Protein AF-A0A0A9WGP8-F1 (afdb_monomer)

pLDDT: mean 80.0, std 12.07, range [42.88, 90.81]

Organism: Lygus hesperus (NCBI:txid30085)

Nearest PDB structures (foldseek):
  7zhs-assembly1_H  TM=6.410E-01  e=1.518E-12  Saccharomyces cerevisiae S288C
  7zhs-assembly1_A  TM=6.418E-01  e=1.931E-12  Saccharomyces cerevisiae S288C
  1nlt-assembly1_A  TM=6.746E-01  e=3.976E-08  Saccharomyces cerevisiae
  6jzb-assembly1_A  TM=6.982E-01  e=4.160E-07  Streptococcus pneumoniae
  5j98-assembly1_C  TM=1.395E-01  e=8.693E+00  Slow bee paralysis virus

Foldseek 3Di:
DDDDDDDDDDPPPVPPPPFDDDDDDDDDDPVCQQVWDKDKDKDKAKDFDPQCRLQQWGPPWDWDFDPQCRLQQWDWDWDDPDVVDIDTDIGGDPQPRSRRTHTDQVGGDPQCSSVRIHIDIDIDIDIRDHPDDPPDDDDDPPPHD

Radius of gyration: 25.91 Å; Cα contacts (8 Å, |Δi|>4): 205; chains: 1; bounding box: 74×46×52 Å

InterPro domains:
  IPR001305 Heat shock protein DnaJ, cysteine-rich domain [PF00684] (49-115)
  IPR001305 Heat shock protein DnaJ, cysteine-rich domain [PS51188] (36-121)
  IPR001305 Heat shock protein DnaJ, cysteine-rich domain [cd10719] (49-115)
  IPR002939 Chaperone DnaJ, C-terminal [PF01556] (23-145)
  IPR008971 HSP40/DnaJ peptide-binding [SSF49493] (21-145)
  IPR036410 Heat shock protein DnaJ, cysteine-rich domain superfamily [SSF57938] (36-120)
  IPR044713 DnaJ homolog subfamily A member 1/2-like [PTHR43888] (1-145)

Structure (mmCIF, N/CA/C/O backbone):
data_AF-A0A0A9WGP8-F1
#
_entry.id   AF-A0A0A9WGP8-F1
#
loop_
_atom_site.group_PDB
_atom_site.id
_atom_site.type_symbol
_atom_site.label_atom_id
_atom_site.label_alt_id
_atom_site.label_comp_id
_atom_site.label_asym_id
_atom_site.label_entity_id
_atom_site.label_seq_id
_atom_site.pdbx_PDB_ins_code
_atom_site.Cartn_x
_atom_site.Cartn_y
_atom_site.Cartn_z
_atom_site.occupancy
_atom_site.B_iso_or_equiv
_atom_site.auth_seq_id
_atom_site.auth_comp_id
_atom_site.auth_asym_id
_atom_site.auth_atom_id
_atom_site.pdbx_PDB_model_num
ATOM 1 N N . MET A 1 1 ? 38.082 -40.291 2.559 1.00 42.88 1 MET A N 1
ATOM 2 C CA . MET A 1 1 ? 37.617 -38.898 2.391 1.00 42.88 1 MET A CA 1
ATOM 3 C C . MET A 1 1 ? 36.102 -38.931 2.279 1.00 42.88 1 MET A C 1
ATOM 5 O O . MET A 1 1 ? 35.580 -39.566 1.376 1.00 42.88 1 MET A O 1
ATOM 9 N N . PHE A 1 2 ? 35.433 -38.378 3.286 1.00 44.12 2 PHE A N 1
ATOM 10 C CA . PHE A 1 2 ? 33.983 -38.361 3.486 1.00 44.12 2 PHE A CA 1
ATOM 11 C C . PHE A 1 2 ? 33.331 -37.302 2.597 1.00 44.12 2 PHE A C 1
ATOM 13 O O . PHE A 1 2 ? 33.763 -36.169 2.708 1.00 44.12 2 PHE A O 1
ATOM 20 N N . PHE A 1 3 ? 32.298 -37.625 1.812 1.00 47.19 3 PHE A N 1
ATOM 21 C CA . PHE A 1 3 ? 31.237 -36.687 1.390 1.00 47.19 3 PHE A CA 1
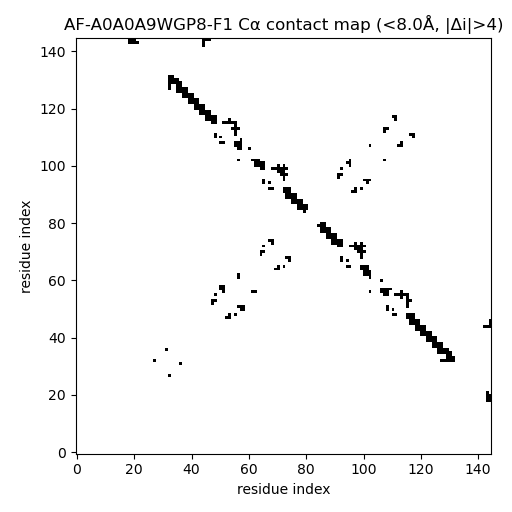ATOM 22 C C . PHE A 1 3 ? 30.046 -37.496 0.854 1.00 47.19 3 PHE A C 1
ATOM 24 O O . PHE A 1 3 ? 29.906 -37.742 -0.338 1.00 47.19 3 PHE A O 1
ATOM 31 N N . GLY A 1 4 ? 29.206 -37.963 1.774 1.00 48.38 4 GLY A N 1
ATOM 32 C CA . GLY A 1 4 ? 27.983 -38.708 1.484 1.00 48.38 4 GLY A CA 1
ATOM 33 C C . GLY A 1 4 ? 26.973 -38.433 2.585 1.00 48.38 4 GLY A C 1
ATOM 34 O O . GLY A 1 4 ? 26.779 -39.254 3.471 1.00 48.38 4 GLY A O 1
ATOM 35 N N . GLY A 1 5 ? 26.411 -37.226 2.578 1.00 48.00 5 GLY A N 1
ATOM 36 C CA . GLY A 1 5 ? 25.417 -36.777 3.544 1.00 48.00 5 GLY A CA 1
ATOM 37 C C . GLY A 1 5 ? 24.184 -36.288 2.808 1.00 48.00 5 GLY A C 1
ATOM 38 O O . GLY A 1 5 ? 24.101 -35.116 2.453 1.00 48.00 5 GLY A O 1
ATOM 39 N N . GLY A 1 6 ? 23.241 -37.202 2.573 1.00 58.25 6 GLY A N 1
ATOM 40 C CA . GLY A 1 6 ? 21.870 -36.845 2.236 1.00 58.25 6 GLY A CA 1
ATOM 41 C C . GLY A 1 6 ? 21.306 -35.963 3.347 1.00 58.25 6 GLY A C 1
ATOM 42 O O . GLY A 1 6 ? 21.210 -36.383 4.497 1.00 58.25 6 GLY A O 1
ATOM 43 N N . GLY A 1 7 ? 20.983 -34.723 2.998 1.00 44.75 7 GLY A N 1
ATOM 44 C CA . GLY A 1 7 ? 20.475 -33.714 3.914 1.00 44.75 7 GLY A CA 1
ATOM 45 C C . GLY A 1 7 ? 19.144 -33.189 3.416 1.00 44.75 7 GLY A C 1
ATOM 46 O O . GLY A 1 7 ? 19.112 -32.224 2.666 1.00 44.75 7 GLY A O 1
ATOM 47 N N . GLY A 1 8 ? 18.087 -33.886 3.830 1.00 44.62 8 GLY A N 1
ATOM 48 C CA . GLY A 1 8 ? 16.724 -33.411 4.056 1.00 44.62 8 GLY A CA 1
ATOM 49 C C . GLY A 1 8 ? 16.257 -32.163 3.315 1.00 44.62 8 GLY A C 1
ATOM 50 O O . GLY A 1 8 ? 16.666 -31.042 3.616 1.00 44.62 8 GLY A O 1
ATOM 51 N N . GLY A 1 9 ? 15.258 -32.374 2.459 1.00 54.56 9 GLY A N 1
ATOM 52 C CA . GLY A 1 9 ? 14.369 -31.321 2.006 1.00 54.56 9 GLY A CA 1
ATOM 53 C C . GLY A 1 9 ? 13.927 -30.419 3.159 1.00 54.56 9 GLY A C 1
ATOM 54 O O . GLY A 1 9 ? 13.409 -30.866 4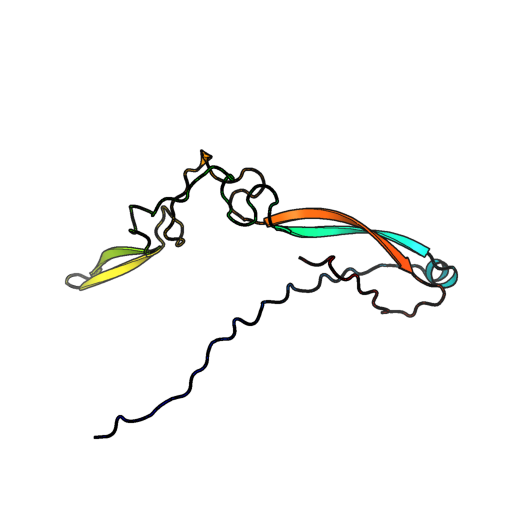.180 1.00 54.56 9 GLY A O 1
ATOM 55 N N . ARG A 1 10 ? 14.113 -29.123 2.960 1.00 48.00 10 ARG A N 1
ATOM 56 C CA . ARG A 1 10 ? 13.311 -28.092 3.601 1.00 48.00 10 ARG A CA 1
ATOM 57 C C . ARG A 1 10 ? 12.836 -27.210 2.473 1.00 48.00 10 ARG A C 1
ATOM 59 O O . ARG A 1 10 ? 13.474 -26.224 2.120 1.00 48.00 10 ARG A O 1
ATOM 66 N N . GLY A 1 11 ? 11.737 -27.643 1.854 1.00 44.72 11 GLY A N 1
ATOM 67 C CA . GLY A 1 11 ? 10.880 -26.709 1.152 1.00 44.72 11 GLY A CA 1
ATOM 68 C C . GLY A 1 11 ? 10.605 -25.589 2.140 1.00 44.72 11 GLY A C 1
ATOM 69 O O . GLY A 1 11 ? 10.020 -25.824 3.196 1.00 44.72 11 GLY A O 1
ATOM 70 N N . PHE A 1 12 ? 11.123 -24.404 1.839 1.00 48.06 12 PHE A N 1
ATOM 71 C CA . PHE A 1 12 ? 10.651 -23.183 2.451 1.00 48.06 12 PHE A CA 1
ATOM 72 C C . PHE A 1 12 ? 9.189 -23.092 2.033 1.00 48.06 12 PHE A C 1
ATOM 74 O O . PHE A 1 12 ? 8.877 -22.575 0.963 1.00 48.06 12 PHE A O 1
ATOM 81 N N . ALA A 1 13 ? 8.306 -23.703 2.827 1.00 50.75 13 ALA A N 1
ATOM 82 C CA . ALA A 1 13 ? 6.908 -23.347 2.826 1.00 50.75 13 ALA A CA 1
ATOM 83 C C . ALA A 1 13 ? 6.930 -21.837 3.009 1.00 50.75 13 ALA A C 1
ATOM 85 O O . ALA A 1 13 ? 7.398 -21.330 4.029 1.00 50.75 13 ALA A O 1
ATOM 86 N N . GLN A 1 14 ? 6.601 -21.140 1.928 1.00 54.06 14 GLN A N 1
ATOM 87 C CA . GLN A 1 14 ? 6.398 -19.715 1.913 1.00 54.06 14 GLN A CA 1
ATOM 88 C C . GLN A 1 14 ? 5.320 -19.486 2.958 1.00 54.06 14 GLN A C 1
ATOM 90 O O . GLN A 1 14 ? 4.152 -19.744 2.694 1.00 54.06 14 GLN A O 1
ATOM 95 N N . GLU A 1 15 ? 5.737 -19.151 4.179 1.00 55.09 15 GLU A N 1
ATOM 96 C CA . GLU A 1 15 ? 4.821 -18.811 5.248 1.00 55.09 15 GLU A CA 1
ATOM 97 C C . GLU A 1 15 ? 3.988 -17.675 4.682 1.00 55.09 15 GLU A C 1
ATOM 99 O O . GLU A 1 15 ? 4.514 -16.603 4.355 1.00 55.09 15 GLU A O 1
ATOM 104 N N . GLU A 1 16 ? 2.731 -17.998 4.388 1.00 56.16 16 GLU A N 1
ATOM 105 C CA . GLU A 1 16 ? 1.795 -17.104 3.742 1.00 56.16 16 GLU A CA 1
ATOM 106 C C . GLU A 1 16 ? 1.691 -15.926 4.691 1.00 56.16 16 GLU A C 1
ATOM 108 O O . GLU A 1 16 ? 1.158 -16.062 5.794 1.00 56.16 16 GLU A O 1
ATOM 113 N N . ARG A 1 17 ? 2.368 -14.826 4.334 1.00 61.84 17 ARG A N 1
ATOM 114 C CA . ARG A 1 17 ? 2.516 -13.660 5.199 1.00 61.84 17 ARG A CA 1
ATOM 115 C C . ARG A 1 17 ? 1.116 -13.157 5.465 1.00 61.84 17 ARG A C 1
ATOM 117 O O . ARG A 1 17 ? 0.553 -12.449 4.633 1.00 61.84 17 ARG A O 1
ATOM 124 N N . ARG A 1 18 ? 0.552 -13.568 6.598 1.00 63.84 18 ARG A N 1
ATOM 125 C CA . ARG A 1 18 ? -0.756 -13.101 7.017 1.00 63.84 18 ARG A CA 1
ATOM 126 C C . ARG A 1 18 ? -0.644 -11.583 7.127 1.00 63.84 18 ARG A C 1
ATOM 128 O O . ARG A 1 18 ? 0.324 -11.104 7.736 1.00 63.84 18 ARG A O 1
ATOM 135 N N . PRO A 1 19 ? -1.545 -10.832 6.481 1.00 67.19 19 PRO A N 1
ATOM 136 C CA . PRO A 1 19 ? -1.565 -9.391 6.642 1.00 67.19 19 PRO A CA 1
ATOM 137 C C . PRO A 1 19 ? -1.699 -9.072 8.133 1.00 67.19 19 PRO A C 1
ATOM 139 O O . PRO A 1 19 ? -2.304 -9.830 8.892 1.00 67.19 19 PRO A O 1
ATOM 142 N N . LYS A 1 20 ? -1.042 -7.996 8.571 1.00 71.31 20 LYS A N 1
ATOM 143 C CA . LYS A 1 20 ? -1.103 -7.577 9.973 1.00 71.31 20 LYS A CA 1
ATOM 144 C C . LYS A 1 20 ? -2.519 -7.100 10.272 1.00 71.31 20 LYS A C 1
ATOM 146 O O . LYS A 1 20 ? -3.089 -6.358 9.476 1.00 71.31 20 LYS A O 1
ATOM 151 N N . ASP A 1 21 ? -3.049 -7.486 11.424 1.00 75.62 21 ASP A N 1
ATOM 152 C CA . ASP A 1 21 ? -4.365 -7.025 11.851 1.00 75.62 21 ASP A CA 1
ATOM 153 C C . ASP A 1 21 ? -4.342 -5.511 12.112 1.00 75.62 21 ASP A C 1
ATOM 155 O O . ASP A 1 21 ? -3.420 -4.980 12.742 1.00 75.62 21 ASP A O 1
ATOM 159 N N . LEU A 1 22 ? -5.369 -4.810 11.628 1.00 77.25 22 LEU A N 1
ATOM 160 C CA . LEU A 1 22 ? -5.564 -3.390 11.894 1.00 77.25 22 LEU A CA 1
ATOM 161 C C . LEU A 1 22 ? -6.391 -3.222 13.173 1.00 77.25 22 LEU A C 1
ATOM 163 O O . LEU A 1 22 ? -7.580 -3.534 13.196 1.00 77.25 22 LEU A O 1
ATOM 167 N N . VAL A 1 23 ? -5.771 -2.693 14.229 1.00 82.50 23 VAL A N 1
ATOM 168 C CA . VAL A 1 23 ? -6.438 -2.425 15.511 1.00 82.50 23 VAL A CA 1
ATOM 169 C C . VAL A 1 23 ? -6.862 -0.960 15.572 1.00 82.50 23 VAL A C 1
ATOM 171 O O . VAL A 1 23 ? -6.043 -0.063 15.372 1.00 82.50 23 VAL A O 1
ATOM 174 N N . HIS A 1 24 ? -8.141 -0.710 15.860 1.00 83.31 24 HIS A N 1
ATOM 175 C CA . HIS A 1 24 ? -8.681 0.636 16.040 1.00 83.31 24 HIS A CA 1
ATOM 176 C C . HIS A 1 24 ? -9.330 0.777 17.418 1.00 83.31 24 HIS A C 1
ATOM 178 O O . HIS A 1 24 ? -10.249 0.033 17.755 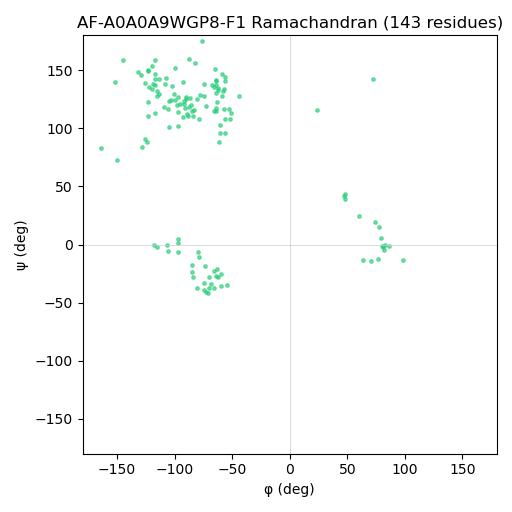1.00 83.31 24 HIS A O 1
ATOM 184 N N . GLU A 1 25 ? -8.866 1.744 18.208 1.00 85.94 25 GLU A N 1
ATOM 185 C CA . GLU A 1 25 ? -9.425 2.026 19.531 1.00 85.94 25 GLU A CA 1
ATOM 186 C C . GLU A 1 25 ? -10.697 2.871 19.404 1.00 85.94 25 GLU A C 1
ATOM 188 O O . GLU A 1 25 ? -10.686 3.949 18.806 1.00 85.94 25 GLU A O 1
ATOM 193 N N . LEU A 1 26 ? -11.803 2.397 19.985 1.00 85.38 26 LEU A N 1
ATOM 194 C CA . LEU A 1 26 ? -13.083 3.103 19.968 1.00 85.38 26 LEU A CA 1
ATOM 195 C C . LEU A 1 26 ? -13.366 3.749 21.337 1.00 85.38 26 LEU A C 1
ATOM 197 O O . LEU A 1 26 ? -13.820 3.059 22.252 1.00 85.38 26 LEU A O 1
ATOM 201 N N . PRO A 1 27 ? -13.147 5.067 21.509 1.00 84.88 27 PRO A N 1
ATOM 202 C CA . PRO A 1 27 ? -13.471 5.741 22.761 1.00 84.88 27 PRO A CA 1
ATOM 203 C C . PRO A 1 27 ? -14.991 5.883 22.912 1.00 84.88 27 PRO A C 1
ATOM 205 O O . PRO A 1 2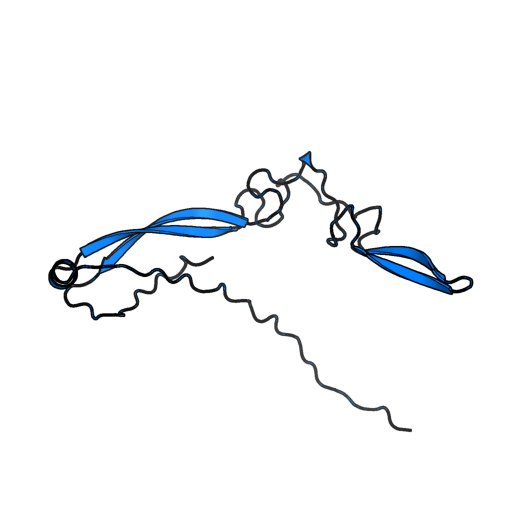7 ? -15.639 6.550 22.102 1.00 84.88 27 PRO A O 1
ATOM 208 N N . MET A 1 28 ? -15.551 5.281 23.960 1.00 84.75 28 MET A N 1
ATOM 209 C CA . MET A 1 28 ? -16.986 5.276 24.280 1.00 84.75 28 MET A CA 1
ATOM 210 C C . MET A 1 28 ? -17.217 5.837 25.684 1.00 84.75 28 MET A C 1
ATOM 212 O O . MET A 1 28 ? -16.367 5.685 26.566 1.00 84.75 28 MET A O 1
ATOM 216 N N . THR A 1 29 ? -18.365 6.475 25.908 1.00 89.31 29 THR A N 1
ATOM 217 C CA . THR A 1 29 ? -18.768 6.903 27.257 1.00 89.31 29 THR A CA 1
ATOM 218 C C . THR A 1 29 ? -19.520 5.786 27.990 1.00 89.31 29 THR A C 1
ATOM 220 O O . THR A 1 29 ? -20.056 4.866 27.373 1.00 89.31 29 THR A O 1
ATOM 223 N N . LEU A 1 30 ? -19.587 5.861 29.326 1.00 87.62 30 LEU A N 1
ATOM 224 C CA . LEU A 1 30 ? -20.311 4.873 30.144 1.00 87.62 30 LEU A CA 1
ATOM 225 C C . LEU A 1 30 ? -21.803 4.797 29.785 1.00 87.62 30 LEU A C 1
ATOM 227 O O . LEU A 1 30 ? -22.385 3.716 29.778 1.00 87.62 30 LEU A O 1
ATOM 231 N N . GLU A 1 31 ? -22.415 5.933 29.446 1.00 86.81 31 GLU A N 1
ATOM 232 C CA . GLU A 1 31 ? -23.820 5.993 29.033 1.00 86.81 31 GLU A CA 1
ATOM 233 C C . GLU A 1 31 ? -24.067 5.261 27.708 1.00 86.81 31 GLU A C 1
ATOM 235 O O . GLU A 1 31 ? -25.096 4.604 27.543 1.00 86.81 31 GLU A O 1
ATOM 240 N N . GLU A 1 32 ? -23.121 5.360 26.770 1.00 84.75 32 GLU A N 1
ATOM 241 C CA . GLU A 1 32 ? -23.184 4.686 25.471 1.00 84.75 32 GLU A CA 1
ATOM 242 C C . GLU A 1 32 ? -23.010 3.171 25.613 1.00 84.75 32 GLU A C 1
ATOM 244 O O . GLU A 1 32 ? -23.709 2.416 24.943 1.00 84.75 32 GLU A O 1
ATOM 249 N N . LEU A 1 33 ? -22.143 2.724 26.527 1.00 85.50 33 LEU A N 1
ATOM 250 C CA . LEU A 1 33 ? -21.978 1.303 26.852 1.00 85.50 33 LEU A CA 1
ATOM 251 C C . LEU A 1 33 ? -23.206 0.718 27.561 1.00 85.50 33 LEU A C 1
ATOM 253 O O . LEU A 1 33 ? -23.539 -0.445 27.353 1.00 85.50 33 LEU A O 1
ATOM 257 N N . TYR A 1 34 ? -23.898 1.511 28.386 1.00 86.81 34 TYR A N 1
ATOM 258 C CA . TYR A 1 34 ? -25.096 1.050 29.090 1.00 86.81 34 TYR A CA 1
ATOM 259 C C . TYR A 1 34 ? -26.294 0.865 28.152 1.00 86.81 34 TYR A C 1
ATOM 261 O O . TYR A 1 34 ? -27.031 -0.107 28.279 1.00 86.81 34 TYR A O 1
ATOM 269 N N . LYS A 1 35 ? -26.493 1.793 27.208 1.00 87.75 35 LYS A N 1
ATOM 270 C CA . LYS A 1 35 ? -27.627 1.757 26.268 1.00 87.75 35 LYS A CA 1
ATOM 271 C C . LYS A 1 35 ? -27.371 0.887 25.033 1.00 87.75 35 LYS A C 1
ATOM 273 O O . LYS A 1 35 ? -28.326 0.544 24.344 1.00 87.75 35 LYS A O 1
ATOM 278 N N . GLY A 1 36 ? -26.108 0.568 24.746 1.00 85.75 36 GLY A N 1
ATOM 279 C CA . GLY A 1 36 ? -25.689 0.039 23.451 1.00 85.75 36 GLY A CA 1
ATOM 280 C C . GLY A 1 36 ? -25.726 1.130 22.373 1.00 85.75 36 GLY A C 1
ATOM 281 O O . GLY A 1 36 ? -26.587 2.016 22.370 1.00 85.75 36 GLY A O 1
ATOM 282 N N . LYS A 1 37 ? -24.764 1.115 21.449 1.00 87.44 37 LYS A N 1
ATOM 283 C CA . LYS A 1 37 ? -24.688 2.119 20.376 1.00 87.44 37 LYS A CA 1
ATOM 284 C C . LYS A 1 37 ? -24.025 1.548 19.132 1.00 87.44 37 LYS A C 1
ATOM 286 O O . LYS A 1 37 ? -22.998 0.880 19.209 1.00 87.44 37 LYS A O 1
ATOM 291 N N . THR A 1 38 ? -24.570 1.899 17.970 1.00 89.38 38 THR A N 1
ATOM 292 C CA . THR A 1 38 ? -23.902 1.687 16.681 1.00 89.38 38 THR A CA 1
ATOM 293 C C . THR A 1 38 ? -23.065 2.912 16.338 1.00 89.38 38 THR A C 1
ATOM 295 O O . THR A 1 38 ? -23.580 4.034 16.306 1.00 89.38 38 THR A O 1
ATOM 298 N N . ARG A 1 39 ? -21.771 2.718 16.079 1.00 87.06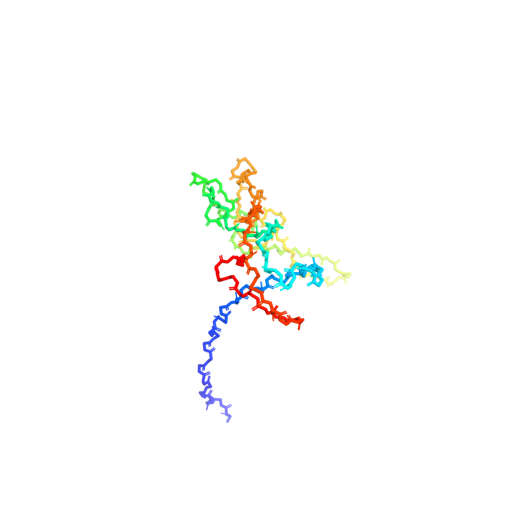 39 ARG A N 1
ATOM 299 C CA . ARG A 1 39 ? -20.837 3.796 15.748 1.00 87.06 39 ARG A CA 1
ATOM 300 C C . ARG A 1 39 ? -20.184 3.558 14.395 1.00 87.06 39 ARG A C 1
ATOM 302 O O . ARG A 1 39 ? -19.729 2.459 14.101 1.00 87.06 39 ARG A O 1
ATOM 309 N N . ARG A 1 40 ? -20.115 4.620 13.590 1.00 89.38 40 ARG A N 1
ATOM 310 C CA . ARG A 1 40 ? -19.460 4.601 12.279 1.00 89.38 40 ARG A CA 1
ATOM 311 C C . ARG A 1 40 ? -17.978 4.894 12.436 1.00 89.38 40 ARG A C 1
ATOM 313 O O . ARG A 1 40 ? -17.619 5.926 13.005 1.00 89.38 40 ARG A O 1
ATOM 320 N N . ILE A 1 41 ? -17.132 4.021 11.912 1.00 87.44 41 ILE A N 1
ATOM 321 C CA . ILE A 1 41 ? -15.677 4.171 11.920 1.00 87.44 41 ILE A CA 1
ATOM 322 C C . ILE A 1 41 ? -15.195 4.259 10.476 1.00 87.44 41 ILE A C 1
ATOM 324 O O . ILE A 1 41 ? -15.651 3.517 9.611 1.00 87.44 41 ILE A O 1
ATOM 328 N N . ARG A 1 42 ? -14.266 5.179 10.208 1.00 88.00 42 ARG A N 1
ATOM 329 C CA . ARG A 1 42 ? -13.607 5.305 8.906 1.00 88.00 42 ARG A CA 1
ATOM 330 C C . ARG A 1 42 ? -12.273 4.591 8.959 1.00 88.00 42 ARG A C 1
ATOM 332 O O . ARG A 1 42 ? -11.371 5.042 9.660 1.00 88.00 42 ARG A O 1
ATOM 339 N N . ILE A 1 43 ? -12.146 3.520 8.192 1.00 86.62 43 ILE A N 1
ATOM 340 C CA . ILE A 1 43 ? -10.905 2.764 8.072 1.00 86.62 43 ILE A CA 1
ATOM 341 C C . ILE A 1 43 ? -10.298 3.025 6.696 1.00 86.62 43 ILE A C 1
ATOM 343 O O . ILE A 1 43 ? -11.005 3.096 5.689 1.00 86.62 43 ILE A O 1
ATOM 347 N N . THR A 1 44 ? -8.978 3.201 6.665 1.00 86.00 44 THR A N 1
ATOM 348 C CA . THR A 1 44 ? -8.199 3.184 5.424 1.00 86.00 44 THR A CA 1
ATOM 349 C C . THR A 1 44 ? -7.466 1.854 5.372 1.00 86.00 44 THR A C 1
ATOM 351 O O . THR A 1 44 ? -6.744 1.541 6.313 1.00 86.00 44 THR A O 1
ATOM 354 N N . ARG A 1 45 ? -7.680 1.086 4.303 1.00 84.75 45 ARG A N 1
ATOM 355 C CA . ARG A 1 45 ? -7.048 -0.217 4.072 1.00 84.75 45 ARG A CA 1
ATOM 356 C C . ARG A 1 45 ? -6.308 -0.223 2.744 1.00 84.75 45 ARG A C 1
ATOM 358 O O . ARG A 1 45 ? -6.711 0.450 1.794 1.00 84.75 45 ARG A O 1
ATOM 365 N N . HIS A 1 46 ? -5.255 -1.005 2.664 1.00 86.44 46 HIS A N 1
ATOM 366 C CA . HIS A 1 46 ? -4.500 -1.250 1.455 1.00 86.44 46 HIS A CA 1
ATOM 367 C C . HIS A 1 46 ? -5.161 -2.384 0.674 1.00 86.44 46 HIS A C 1
ATOM 369 O O . HIS A 1 46 ? -5.272 -3.499 1.157 1.00 86.44 46 HIS A O 1
ATOM 375 N N . ARG A 1 47 ? -5.601 -2.126 -0.560 1.00 85.62 47 ARG A N 1
ATOM 376 C CA . ARG A 1 47 ? -6.129 -3.168 -1.451 1.00 85.62 47 ARG A CA 1
ATOM 377 C C . ARG A 1 47 ? -5.320 -3.270 -2.722 1.00 85.62 47 ARG A C 1
ATOM 379 O O . ARG A 1 47 ? -4.731 -2.297 -3.191 1.00 85.62 47 ARG A O 1
ATOM 386 N N . LEU A 1 48 ? -5.334 -4.454 -3.326 1.00 87.38 48 LEU A N 1
ATOM 387 C CA . LEU A 1 48 ? -4.792 -4.634 -4.665 1.00 87.38 48 LEU A CA 1
ATOM 388 C C . LEU A 1 48 ? -5.498 -3.687 -5.636 1.00 87.38 48 LEU A C 1
ATOM 390 O O . LEU A 1 48 ? -6.720 -3.539 -5.643 1.00 87.38 48 LEU A O 1
ATOM 394 N N . CYS A 1 49 ? -4.705 -3.024 -6.466 1.00 87.94 49 CYS A N 1
ATOM 395 C CA . CYS A 1 49 ? -5.218 -2.068 -7.425 1.00 87.94 49 CYS A CA 1
ATOM 396 C C . CYS A 1 49 ? -6.112 -2.772 -8.454 1.00 87.94 49 CYS A C 1
ATOM 398 O O . CYS A 1 49 ? -5.621 -3.549 -9.269 1.00 87.94 49 CYS A O 1
ATOM 400 N N . SER A 1 50 ? -7.406 -2.447 -8.473 1.00 85.69 50 SER A N 1
ATOM 401 C CA . SER A 1 50 ? -8.394 -3.074 -9.367 1.00 85.69 50 SER A CA 1
ATOM 402 C C . SER A 1 50 ? -8.139 -2.846 -10.859 1.00 85.69 50 SER A C 1
ATOM 404 O O . SER A 1 50 ? -8.612 -3.607 -11.694 1.00 85.69 50 SER A O 1
ATOM 406 N N . THR A 1 51 ? -7.382 -1.808 -11.229 1.00 85.62 51 THR A N 1
ATOM 407 C CA . THR A 1 51 ? -7.069 -1.525 -12.639 1.00 85.62 51 THR A CA 1
ATOM 408 C C . THR A 1 51 ? -5.890 -2.321 -13.178 1.00 85.62 51 THR A C 1
ATOM 410 O O . THR A 1 51 ? -5.821 -2.539 -14.383 1.00 85.62 51 THR A O 1
ATOM 413 N N . CYS A 1 52 ? -4.943 -2.714 -12.323 1.00 83.19 52 CYS A N 1
ATOM 414 C CA . CYS A 1 52 ? -3.763 -3.475 -12.739 1.00 83.19 52 CYS A CA 1
ATOM 415 C C . CYS A 1 52 ? -3.669 -4.857 -12.093 1.00 83.19 52 CYS A C 1
ATOM 417 O O . CYS A 1 52 ? -2.708 -5.565 -12.366 1.00 83.19 52 CYS A O 1
ATOM 419 N N . ASN A 1 53 ? -4.622 -5.230 -11.233 1.00 83.75 53 ASN A N 1
ATOM 420 C CA . ASN A 1 53 ? -4.674 -6.497 -10.501 1.00 83.75 53 ASN A CA 1
ATOM 421 C C . ASN A 1 53 ? -3.338 -6.867 -9.841 1.00 83.75 53 ASN A C 1
ATOM 423 O O . ASN A 1 53 ? -2.882 -8.002 -9.912 1.00 83.75 53 ASN A O 1
ATOM 427 N N . GLY A 1 54 ? -2.669 -5.878 -9.244 1.00 80.81 54 GLY A N 1
ATOM 428 C CA . GLY A 1 54 ? -1.392 -6.087 -8.564 1.00 80.81 54 GLY A CA 1
ATOM 429 C C . GLY A 1 54 ? -0.160 -6.186 -9.477 1.00 80.81 54 GLY A C 1
ATOM 430 O O . GLY A 1 54 ? 0.937 -6.427 -8.984 1.00 80.81 54 GLY A O 1
ATOM 431 N N . VAL A 1 55 ? -0.293 -5.964 -10.790 1.00 82.88 55 VAL A N 1
ATOM 432 C CA . VAL A 1 55 ? 0.837 -6.024 -11.740 1.00 82.88 55 VAL A CA 1
ATOM 433 C C . VAL A 1 55 ? 1.613 -4.697 -11.805 1.00 82.88 55 VAL A C 1
ATOM 435 O O . VAL A 1 55 ? 2.787 -4.676 -12.176 1.00 82.88 55 VAL A O 1
ATOM 438 N N . GLY A 1 56 ? 0.972 -3.576 -11.452 1.00 80.94 56 GLY A N 1
ATOM 439 C CA . GLY A 1 56 ? 1.593 -2.241 -11.425 1.00 80.94 56 GLY A CA 1
ATOM 440 C C . GLY A 1 56 ? 1.673 -1.541 -12.788 1.00 80.94 56 GLY A C 1
ATOM 441 O O . GLY A 1 56 ? 2.069 -0.377 -12.870 1.00 80.94 56 GLY A O 1
ATOM 442 N N . VAL A 1 57 ? 1.229 -2.211 -13.852 1.00 85.69 57 VAL A N 1
ATOM 443 C CA . VAL A 1 57 ? 1.192 -1.703 -15.232 1.00 85.69 57 VAL A CA 1
ATOM 444 C C . VAL A 1 57 ? -0.244 -1.618 -15.734 1.00 85.69 57 VAL A C 1
ATOM 446 O O . VAL A 1 57 ? -1.140 -2.258 -15.187 1.00 85.69 57 VAL A O 1
ATOM 449 N N . LYS A 1 58 ? -0.494 -0.806 -16.760 1.00 84.56 58 LYS A N 1
ATOM 450 C CA . LYS A 1 58 ? -1.806 -0.766 -17.419 1.00 84.56 58 LYS A CA 1
ATOM 451 C C . LYS A 1 58 ? -2.170 -2.157 -17.966 1.00 84.56 58 LYS A C 1
ATOM 453 O O . LYS A 1 58 ? -1.280 -2.860 -18.433 1.00 84.56 58 LYS A O 1
ATOM 458 N N . PRO A 1 59 ? -3.459 -2.538 -17.988 1.00 76.62 59 PRO A N 1
ATOM 459 C CA . PRO A 1 59 ? -3.885 -3.890 -18.367 1.00 76.62 59 PRO A CA 1
ATOM 460 C C . PRO A 1 59 ? -3.469 -4.302 -19.792 1.00 76.62 59 PRO A C 1
ATOM 462 O O . PRO A 1 59 ? -3.267 -5.481 -20.051 1.00 76.62 59 PRO A O 1
ATOM 465 N N . ASN A 1 60 ? -3.270 -3.338 -20.697 1.00 78.56 60 ASN A N 1
ATOM 466 C CA . ASN A 1 60 ? -2.829 -3.587 -22.076 1.00 78.56 60 ASN A CA 1
ATOM 467 C C . ASN A 1 60 ? -1.316 -3.413 -22.289 1.00 78.56 60 ASN A C 1
ATOM 469 O O . ASN A 1 60 ? -0.832 -3.539 -23.413 1.00 78.56 60 ASN A O 1
ATOM 473 N N . ALA A 1 61 ? -0.564 -3.087 -21.239 1.00 78.44 61 ALA A N 1
ATOM 474 C CA . ALA A 1 61 ? 0.868 -2.871 -21.335 1.00 78.44 61 ALA A CA 1
ATOM 475 C C . ALA A 1 61 ? 1.642 -4.156 -21.041 1.00 78.44 61 ALA A C 1
ATOM 477 O O . ALA A 1 61 ? 1.329 -4.900 -20.112 1.00 78.44 61 ALA A O 1
ATOM 478 N N . ARG A 1 62 ? 2.703 -4.389 -21.815 1.00 75.69 62 ARG A N 1
ATOM 479 C CA . ARG A 1 62 ? 3.618 -5.512 -21.604 1.00 75.69 62 ARG A CA 1
ATOM 480 C C . ARG A 1 62 ? 4.889 -5.032 -20.928 1.00 75.69 62 ARG A C 1
ATOM 482 O O . ARG A 1 62 ? 5.472 -4.019 -21.319 1.00 75.69 62 ARG A O 1
ATOM 489 N N . LYS A 1 63 ? 5.338 -5.797 -19.939 1.00 79.81 63 LYS A N 1
ATOM 490 C CA . LYS A 1 63 ? 6.670 -5.641 -19.370 1.00 79.81 63 LYS A CA 1
ATOM 491 C C . LYS A 1 63 ? 7.680 -6.210 -20.359 1.00 79.81 63 LYS A C 1
ATOM 493 O O . LYS A 1 63 ? 7.520 -7.332 -20.830 1.00 79.81 63 LYS A O 1
ATOM 498 N N . ASN A 1 64 ? 8.690 -5.424 -20.701 1.00 83.69 64 ASN A N 1
ATOM 499 C CA . ASN A 1 64 ? 9.772 -5.881 -21.563 1.00 83.69 64 ASN A CA 1
ATOM 500 C C . ASN A 1 64 ? 10.971 -6.255 -20.702 1.00 83.69 64 ASN A C 1
ATOM 502 O O . ASN A 1 64 ? 11.176 -5.679 -19.638 1.00 83.69 64 ASN A O 1
ATOM 506 N N . VAL A 1 65 ? 11.803 -7.183 -21.163 1.00 86.88 65 VAL A N 1
ATOM 507 C CA . VAL A 1 65 ? 13.059 -7.482 -20.469 1.00 86.88 65 VAL A CA 1
ATOM 508 C C . VAL A 1 65 ? 13.939 -6.231 -20.484 1.00 86.88 65 VAL A C 1
ATOM 510 O O . VAL A 1 65 ? 14.094 -5.573 -21.516 1.00 86.88 65 VAL A O 1
ATOM 513 N N . CYS A 1 66 ? 14.509 -5.868 -19.334 1.00 87.44 66 CYS A N 1
ATOM 514 C CA . CYS A 1 66 ? 15.385 -4.707 -19.258 1.00 87.44 66 CYS A CA 1
ATOM 515 C C . CYS A 1 66 ? 16.654 -4.957 -20.082 1.00 87.44 66 CYS A C 1
ATOM 517 O O . CYS A 1 66 ? 17.467 -5.806 -19.726 1.00 87.44 66 CYS A O 1
ATOM 519 N N . ALA A 1 67 ? 16.860 -4.182 -21.150 1.00 87.00 67 ALA A N 1
ATOM 520 C CA . ALA A 1 67 ? 18.016 -4.335 -22.037 1.00 87.00 67 ALA A CA 1
ATOM 521 C C . ALA A 1 67 ? 19.364 -4.055 -21.342 1.00 87.00 67 ALA A C 1
ATOM 523 O O . ALA A 1 67 ? 20.382 -4.608 -21.734 1.00 87.00 67 ALA A O 1
ATOM 524 N N . THR A 1 68 ? 19.385 -3.225 -20.291 1.00 86.00 68 THR A N 1
ATOM 525 C CA . THR A 1 68 ? 20.630 -2.880 -19.578 1.00 86.00 68 THR A CA 1
ATOM 526 C C . THR A 1 68 ? 21.137 -4.017 -18.690 1.00 86.00 68 THR A C 1
ATOM 528 O O . THR A 1 68 ? 22.340 -4.231 -18.616 1.00 86.00 68 THR A O 1
ATOM 531 N N . CYS A 1 69 ? 20.249 -4.749 -18.013 1.00 87.00 69 CYS A N 1
ATOM 532 C CA . CYS A 1 69 ? 20.643 -5.881 -17.164 1.00 87.00 69 CYS A CA 1
ATOM 533 C C . CYS A 1 69 ? 20.302 -7.245 -17.773 1.00 87.00 69 CYS A C 1
ATOM 535 O O . CYS A 1 69 ? 20.576 -8.264 -17.149 1.00 87.00 69 CYS A O 1
ATOM 537 N N . SER A 1 70 ? 19.702 -7.286 -18.968 1.00 87.19 70 SER A N 1
ATOM 538 C CA . SER A 1 70 ? 19.220 -8.510 -19.625 1.00 87.19 70 SER A CA 1
ATOM 539 C C . SER A 1 70 ? 18.392 -9.401 -18.686 1.00 87.19 70 SER A C 1
ATOM 541 O O . SER A 1 70 ? 18.615 -10.604 -18.601 1.00 87.19 70 SER A O 1
ATOM 543 N N . GLY A 1 71 ? 17.491 -8.796 -17.904 1.00 84.25 71 GLY A N 1
ATOM 544 C CA . GLY A 1 71 ? 16.652 -9.515 -16.935 1.00 84.25 71 GLY A CA 1
ATOM 545 C C . GLY A 1 71 ? 17.308 -9.821 -15.584 1.00 84.25 71 GLY A C 1
ATOM 546 O O . GLY A 1 71 ? 16.628 -10.290 -14.682 1.00 84.25 71 GLY A O 1
ATOM 547 N N . ARG A 1 72 ? 18.597 -9.511 -15.385 1.00 87.06 72 ARG A N 1
ATOM 548 C CA . ARG A 1 72 ? 19.331 -9.848 -14.146 1.00 87.06 72 ARG A CA 1
ATOM 549 C C . ARG A 1 72 ? 19.049 -8.920 -12.961 1.00 87.06 72 ARG A C 1
ATOM 551 O O . ARG A 1 72 ? 19.547 -9.165 -11.870 1.00 87.06 72 ARG A O 1
ATOM 558 N N . GLY A 1 73 ? 18.363 -7.795 -13.175 1.00 85.88 73 GLY A N 1
ATOM 559 C CA . GLY A 1 73 ? 18.093 -6.787 -12.135 1.00 85.88 73 GLY A CA 1
ATOM 560 C C . GLY A 1 73 ? 19.317 -5.981 -11.668 1.00 85.88 73 GLY A C 1
ATOM 561 O O . GLY A 1 73 ? 19.163 -4.914 -11.080 1.00 85.88 73 GLY A O 1
ATOM 562 N N . MET A 1 74 ? 20.535 -6.417 -11.988 1.00 89.31 74 MET A N 1
ATOM 563 C CA . MET A 1 74 ? 21.788 -5.803 -11.543 1.00 89.31 74 MET A CA 1
ATOM 564 C C . MET A 1 74 ? 22.750 -5.595 -12.713 1.00 89.31 74 MET A C 1
ATOM 566 O O . MET A 1 74 ? 22.749 -6.353 -13.684 1.00 89.31 74 MET A O 1
ATOM 570 N N . THR A 1 75 ? 23.560 -4.548 -12.616 1.00 87.75 75 THR A N 1
ATOM 571 C CA . THR A 1 75 ? 24.632 -4.209 -13.552 1.00 87.75 75 THR A CA 1
ATOM 572 C C . THR A 1 75 ? 25.973 -4.349 -12.860 1.00 87.75 75 THR A C 1
ATOM 574 O O . THR A 1 75 ? 26.115 -4.023 -11.684 1.00 87.75 75 THR A O 1
ATOM 577 N N . ILE A 1 76 ? 26.956 -4.837 -13.602 1.00 87.38 76 ILE A N 1
ATOM 578 C CA . ILE A 1 76 ? 28.305 -5.061 -13.107 1.00 87.38 76 ILE A CA 1
ATOM 579 C C . ILE A 1 76 ? 29.185 -3.963 -13.697 1.00 87.38 76 ILE A C 1
ATOM 581 O O . ILE A 1 76 ? 29.331 -3.893 -14.916 1.00 87.38 76 ILE A O 1
ATOM 585 N N . SER A 1 77 ? 29.757 -3.116 -12.847 1.00 84.19 77 SER A N 1
ATOM 586 C CA . SER A 1 77 ? 30.743 -2.108 -13.240 1.00 84.19 77 SER A CA 1
ATOM 587 C C . SER A 1 77 ? 32.091 -2.442 -12.623 1.00 84.19 77 SER A C 1
ATOM 589 O O . SER A 1 77 ? 32.185 -2.667 -11.419 1.00 84.19 77 SER A O 1
ATOM 591 N N . VAL A 1 78 ? 33.140 -2.461 -13.439 1.00 85.81 78 VAL A N 1
ATOM 592 C CA . VAL A 1 78 ? 34.512 -2.604 -12.950 1.00 85.81 78 VAL A CA 1
ATOM 593 C C . VAL A 1 78 ? 35.035 -1.210 -12.625 1.00 85.81 78 VAL A C 1
ATOM 595 O O . VAL A 1 78 ? 35.093 -0.351 -13.502 1.00 85.81 78 VAL A O 1
ATOM 598 N N . GLN A 1 79 ? 35.371 -0.974 -11.361 1.00 83.69 79 GLN A N 1
ATOM 599 C CA . GLN A 1 79 ? 35.927 0.285 -10.881 1.00 83.69 79 GLN A CA 1
ATOM 600 C C . GLN A 1 79 ? 37.314 0.024 -10.295 1.00 83.69 79 GLN A C 1
ATOM 602 O O . GLN A 1 79 ? 37.541 -0.970 -9.605 1.00 83.69 79 GLN A O 1
ATOM 607 N N . GLN A 1 80 ? 38.266 0.906 -10.589 1.00 81.50 80 GLN A N 1
ATOM 608 C CA . GLN A 1 80 ? 39.607 0.815 -10.027 1.00 81.50 80 GLN A CA 1
ATOM 609 C C . GLN A 1 80 ? 39.574 1.352 -8.594 1.00 81.50 80 GLN A C 1
ATOM 611 O O . GLN A 1 80 ? 39.421 2.553 -8.390 1.00 81.50 80 GLN A O 1
ATOM 616 N N . ALA A 1 81 ? 39.683 0.455 -7.611 1.00 81.12 81 ALA A N 1
ATOM 617 C CA . ALA A 1 81 ? 39.682 0.835 -6.200 1.00 81.12 81 ALA A CA 1
ATOM 618 C C . ALA A 1 81 ? 41.066 1.344 -5.763 1.00 81.12 81 ALA A C 1
ATOM 620 O O . ALA A 1 81 ? 41.161 2.306 -5.010 1.00 81.12 81 ALA A O 1
ATOM 621 N N . PHE A 1 82 ? 42.136 0.734 -6.290 1.00 82.38 82 PHE A N 1
ATOM 622 C CA . PHE A 1 82 ? 43.530 1.108 -6.032 1.00 82.38 82 PHE A CA 1
ATOM 623 C C . PHE A 1 82 ? 44.394 0.910 -7.288 1.00 82.38 82 PHE A C 1
ATOM 625 O O . PHE A 1 82 ? 44.013 0.136 -8.173 1.00 82.38 82 PHE A O 1
ATOM 632 N N . PRO A 1 83 ? 45.561 1.574 -7.406 1.00 80.56 83 PRO A N 1
ATOM 633 C CA . PRO A 1 83 ? 46.524 1.278 -8.465 1.00 80.56 83 PRO A CA 1
ATOM 634 C C . PRO A 1 83 ? 46.862 -0.221 -8.481 1.00 80.56 83 PRO A C 1
ATOM 636 O O . PRO A 1 83 ? 47.368 -0.755 -7.500 1.00 80.56 83 PRO A O 1
ATOM 639 N N . GLY A 1 84 ? 46.529 -0.908 -9.576 1.00 82.44 84 GLY A N 1
ATOM 640 C CA . GLY A 1 84 ? 46.736 -2.355 -9.726 1.00 82.44 84 GLY A CA 1
ATOM 641 C C . GLY A 1 84 ? 45.616 -3.259 -9.190 1.00 82.44 84 GLY A C 1
ATOM 642 O O . GLY A 1 84 ? 45.712 -4.471 -9.359 1.00 82.44 84 GLY A O 1
ATOM 643 N N . PHE A 1 85 ? 44.541 -2.716 -8.602 1.00 81.69 85 PHE A N 1
ATOM 644 C CA . PHE A 1 85 ? 43.405 -3.505 -8.110 1.00 81.69 85 PHE A CA 1
ATOM 645 C C . PHE A 1 85 ? 42.079 -3.054 -8.738 1.00 81.69 85 PHE A C 1
ATOM 647 O O . PHE A 1 85 ? 41.559 -1.968 -8.458 1.00 81.69 85 PHE A O 1
ATOM 654 N N . LEU A 1 86 ? 41.521 -3.917 -9.589 1.00 85.12 86 LEU A N 1
ATOM 655 C CA . LEU A 1 86 ? 40.207 -3.738 -10.202 1.00 85.12 86 LEU A CA 1
ATOM 656 C C . LEU A 1 86 ? 39.146 -4.418 -9.334 1.00 85.12 86 LEU A C 1
ATOM 658 O O . LEU A 1 86 ? 39.195 -5.628 -9.122 1.00 85.12 86 LEU A O 1
ATOM 662 N N . GLN A 1 87 ? 38.173 -3.646 -8.856 1.00 86.19 87 GLN A N 1
ATOM 663 C CA . GLN A 1 87 ? 37.034 -4.161 -8.111 1.00 86.19 87 GLN A CA 1
ATOM 664 C C . GLN A 1 87 ? 35.816 -4.254 -9.025 1.00 86.19 87 GLN A C 1
ATOM 666 O O . GLN A 1 87 ? 35.419 -3.294 -9.685 1.00 86.19 87 GLN A O 1
ATOM 671 N N . GLN A 1 88 ? 35.183 -5.420 -9.026 1.00 86.88 88 GLN A N 1
ATOM 672 C CA . GLN A 1 88 ? 33.890 -5.607 -9.658 1.00 86.88 88 GLN A CA 1
ATOM 673 C C . GLN A 1 88 ? 32.792 -5.181 -8.678 1.00 86.88 88 GLN A C 1
ATOM 675 O O . GLN A 1 88 ? 32.565 -5.839 -7.665 1.00 86.88 88 GLN A O 1
ATOM 680 N N . VAL A 1 89 ? 32.113 -4.076 -8.972 1.00 87.00 89 VAL A N 1
ATOM 681 C CA . VAL A 1 89 ? 31.001 -3.564 -8.168 1.00 87.00 89 VAL A CA 1
ATOM 682 C C . VAL A 1 89 ? 29.691 -3.980 -8.822 1.00 87.00 89 VAL A C 1
ATOM 684 O O . VAL A 1 89 ? 29.445 -3.716 -10.002 1.00 87.00 89 VAL A O 1
ATOM 687 N N . GLN A 1 90 ? 28.848 -4.661 -8.051 1.00 87.62 90 GLN A N 1
ATOM 688 C CA . GLN A 1 90 ? 27.489 -4.991 -8.452 1.00 87.62 90 GLN A CA 1
ATOM 689 C C . GLN A 1 90 ? 26.559 -3.879 -7.978 1.00 87.62 90 GLN A C 1
ATOM 691 O O . GLN A 1 90 ? 26.421 -3.632 -6.783 1.00 87.62 90 GLN A O 1
ATOM 696 N N . THR A 1 91 ? 25.918 -3.202 -8.922 1.00 89.06 91 THR A N 1
ATOM 697 C CA . THR A 1 91 ? 24.975 -2.120 -8.640 1.00 89.06 91 THR A CA 1
ATOM 698 C C . THR A 1 91 ? 23.593 -2.517 -9.130 1.00 89.06 91 THR A C 1
ATOM 700 O O . THR A 1 91 ? 23.445 -3.154 -10.176 1.00 89.06 91 THR A O 1
ATOM 703 N N . THR A 1 92 ? 22.553 -2.143 -8.389 1.00 90.81 92 THR A N 1
ATOM 704 C CA . THR A 1 92 ? 21.168 -2.319 -8.834 1.00 90.81 92 THR A CA 1
ATOM 705 C C . THR A 1 92 ? 20.958 -1.585 -10.155 1.00 90.81 92 THR A C 1
ATOM 707 O O . THR A 1 92 ? 21.343 -0.425 -10.301 1.00 90.81 92 THR A O 1
ATOM 710 N N . CYS A 1 93 ? 20.352 -2.252 -11.137 1.00 89.25 93 CYS A N 1
ATOM 711 C CA . CYS A 1 93 ? 20.140 -1.647 -12.443 1.00 89.25 93 CYS A CA 1
ATOM 712 C C . CYS A 1 93 ? 19.201 -0.441 -12.312 1.00 89.25 93 CYS A C 1
ATOM 714 O O . CYS A 1 93 ? 18.027 -0.598 -11.976 1.00 89.25 93 CYS A O 1
ATOM 716 N N . THR A 1 94 ? 19.695 0.753 -12.636 1.00 85.31 94 THR A N 1
ATOM 717 C CA . THR A 1 94 ? 18.940 2.014 -12.532 1.00 85.31 94 THR A CA 1
ATOM 718 C C . THR A 1 94 ? 17.705 2.050 -13.432 1.00 85.31 94 THR A C 1
ATOM 720 O O . THR A 1 94 ? 16.721 2.699 -13.094 1.00 85.31 94 THR A O 1
ATOM 723 N N . ARG A 1 95 ? 17.714 1.315 -14.556 1.00 84.75 95 ARG A N 1
ATOM 724 C CA . ARG A 1 95 ? 16.576 1.260 -15.489 1.00 84.75 95 ARG A CA 1
ATOM 725 C C . ARG A 1 95 ? 15.387 0.436 -14.998 1.00 84.75 95 ARG A C 1
ATOM 727 O O . ARG A 1 95 ? 14.266 0.769 -15.358 1.00 84.75 95 ARG A O 1
ATOM 734 N N . CYS A 1 96 ? 15.611 -0.639 -14.242 1.00 83.69 96 CYS A N 1
ATOM 735 C CA . CYS A 1 96 ? 14.532 -1.509 -13.748 1.00 83.69 96 CYS A CA 1
ATOM 736 C C . CYS A 1 96 ? 14.392 -1.516 -12.221 1.00 83.69 96 CYS A C 1
ATOM 738 O O . CYS A 1 96 ? 13.523 -2.207 -11.692 1.00 83.69 96 CYS A O 1
ATOM 740 N N . GLY A 1 97 ? 15.257 -0.800 -11.497 1.00 84.44 97 GLY A N 1
ATOM 741 C CA . GLY A 1 97 ? 15.237 -0.746 -10.035 1.00 84.44 97 GLY A CA 1
ATOM 742 C C . GLY A 1 97 ? 15.430 -2.108 -9.363 1.00 84.44 97 GLY A C 1
ATOM 743 O O . GLY A 1 97 ? 14.963 -2.299 -8.250 1.00 84.44 97 GLY A O 1
ATOM 744 N N . GLY A 1 98 ? 16.063 -3.072 -10.041 1.00 82.81 98 GLY A N 1
ATOM 745 C CA . GLY A 1 98 ? 16.252 -4.430 -9.515 1.00 82.81 98 GLY A CA 1
ATOM 746 C C . GLY A 1 98 ? 15.250 -5.470 -10.012 1.00 82.81 98 GLY A C 1
ATOM 747 O O . GLY A 1 98 ? 15.516 -6.658 -9.883 1.00 82.81 98 GLY A O 1
ATOM 748 N N . THR A 1 99 ? 14.147 -5.065 -10.648 1.00 83.44 99 THR A N 1
ATOM 749 C CA . THR A 1 99 ? 13.086 -6.005 -11.070 1.00 83.44 99 THR A CA 1
ATOM 750 C C . THR A 1 99 ? 13.457 -6.866 -12.280 1.00 83.44 99 THR A C 1
ATOM 752 O O . THR A 1 99 ? 12.812 -7.873 -12.539 1.00 83.44 99 THR A O 1
ATOM 755 N N . GLY A 1 100 ? 14.472 -6.472 -13.060 1.00 83.44 100 GLY A N 1
ATOM 756 C CA . GLY A 1 100 ? 14.832 -7.144 -14.320 1.00 83.44 100 GLY A CA 1
ATOM 757 C C . GLY A 1 100 ? 13.894 -6.821 -15.492 1.00 83.44 100 GLY A C 1
ATOM 758 O O . GLY A 1 100 ? 14.252 -7.038 -16.650 1.00 83.44 100 GLY A O 1
ATOM 759 N N . GLU A 1 101 ? 12.753 -6.200 -15.212 1.00 85.62 101 GLU A N 1
ATOM 760 C CA . GLU A 1 101 ? 11.732 -5.823 -16.180 1.00 85.62 101 GLU A CA 1
ATOM 761 C C . GLU A 1 101 ? 11.723 -4.305 -16.391 1.00 85.62 101 GLU A C 1
ATOM 763 O O . GLU A 1 101 ? 11.945 -3.513 -15.479 1.00 85.62 101 GLU A O 1
ATOM 768 N N . TYR A 1 102 ? 11.480 -3.878 -17.622 1.00 84.44 102 TYR A N 1
ATOM 769 C CA . TYR A 1 102 ? 11.345 -2.483 -17.999 1.00 84.44 102 TYR A CA 1
ATOM 770 C C . TYR A 1 102 ? 9.925 -2.209 -18.483 1.00 84.44 102 TYR A C 1
ATOM 772 O O . TYR A 1 102 ? 9.405 -2.868 -19.389 1.00 84.44 102 TYR A O 1
ATOM 780 N N . VAL A 1 103 ? 9.321 -1.185 -17.891 1.00 83.75 103 VAL A N 1
ATOM 781 C CA . VAL A 1 103 ? 7.998 -0.680 -18.246 1.00 83.75 103 VAL A CA 1
ATOM 782 C C . VAL A 1 103 ? 8.169 0.764 -18.686 1.00 83.75 103 VAL A C 1
ATOM 784 O O . VAL A 1 103 ? 8.879 1.534 -18.037 1.00 83.75 103 VAL A O 1
ATOM 787 N N . ARG A 1 104 ? 7.540 1.144 -19.802 1.00 83.00 104 ARG A N 1
ATOM 788 C CA . ARG A 1 104 ? 7.567 2.541 -20.242 1.00 83.00 104 ARG A CA 1
ATOM 789 C C . ARG A 1 104 ? 6.841 3.402 -19.199 1.00 83.00 104 ARG A C 1
ATOM 791 O O . ARG A 1 104 ? 5.791 2.980 -18.719 1.00 83.00 104 ARG A O 1
ATOM 798 N N . PRO A 1 105 ? 7.313 4.620 -18.887 1.00 80.75 105 PRO A N 1
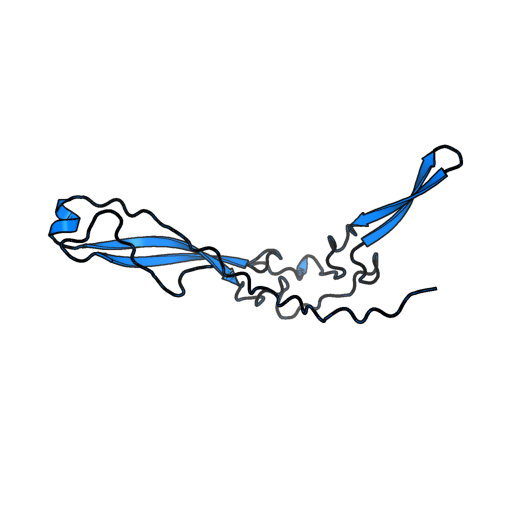ATOM 799 C CA . PRO A 1 105 ? 6.639 5.488 -17.918 1.00 80.75 105 PRO A CA 1
ATOM 800 C C . PRO A 1 105 ? 5.156 5.737 -18.236 1.00 80.75 105 PRO A C 1
ATOM 802 O O . PRO A 1 105 ? 4.323 5.774 -17.336 1.00 80.75 105 PRO A O 1
ATOM 805 N N . SER A 1 106 ? 4.806 5.824 -19.523 1.00 83.75 106 SER A N 1
ATOM 806 C CA . SER A 1 106 ? 3.428 5.989 -20.011 1.00 83.75 106 SER A CA 1
ATOM 807 C C . SER A 1 106 ? 2.516 4.792 -19.720 1.00 83.75 106 SER A C 1
ATOM 809 O O . SER A 1 106 ? 1.292 4.942 -19.694 1.00 83.75 106 SER A O 1
ATOM 811 N N . ASP A 1 107 ? 3.105 3.618 -19.508 1.00 85.81 107 ASP A N 1
ATOM 812 C CA . ASP A 1 107 ? 2.422 2.340 -19.310 1.00 85.81 107 ASP A CA 1
ATOM 813 C C . ASP A 1 107 ? 2.266 1.974 -17.829 1.00 85.81 107 ASP A C 1
ATOM 815 O O . ASP A 1 107 ? 1.582 1.004 -17.490 1.00 85.81 107 ASP A O 1
ATOM 819 N N . ILE A 1 108 ? 2.859 2.765 -16.932 1.00 85.75 108 ILE A N 1
ATOM 820 C CA . ILE A 1 108 ? 2.678 2.616 -15.490 1.00 85.75 108 ILE A CA 1
ATOM 821 C C . ILE A 1 108 ? 1.209 2.881 -15.152 1.00 85.75 108 ILE A C 1
ATOM 823 O O . ILE A 1 108 ? 0.570 3.800 -15.677 1.00 85.75 108 ILE A O 1
ATOM 827 N N . CYS A 1 109 ? 0.649 2.046 -14.277 1.00 87.31 109 CYS A N 1
ATOM 828 C CA . CYS A 1 109 ? -0.727 2.215 -13.841 1.00 87.31 109 CYS A CA 1
ATOM 829 C C . CYS A 1 109 ? -0.881 3.553 -13.105 1.00 87.31 109 CYS A C 1
ATOM 831 O O . CYS A 1 109 ? -0.224 3.790 -12.094 1.00 87.31 109 CYS A O 1
ATOM 833 N N . THR A 1 110 ? -1.780 4.410 -13.584 1.00 87.00 110 THR A N 1
ATOM 834 C CA . THR A 1 110 ? -1.987 5.757 -13.033 1.00 87.00 110 THR A CA 1
ATOM 835 C C . THR A 1 110 ? -2.630 5.740 -11.650 1.00 87.00 110 THR A C 1
ATOM 837 O O . THR A 1 110 ? -2.369 6.641 -10.870 1.00 87.00 110 THR A O 1
ATOM 840 N N . LYS A 1 111 ? -3.425 4.713 -11.313 1.00 87.44 111 LYS A N 1
ATOM 841 C CA . LYS A 1 111 ? -4.063 4.603 -9.989 1.00 87.44 111 LYS A CA 1
ATOM 842 C C . LYS A 1 111 ? -3.097 4.237 -8.860 1.00 87.44 111 LYS A C 1
ATOM 844 O O . LYS A 1 111 ? -3.225 4.764 -7.766 1.00 87.44 111 LYS A O 1
ATOM 849 N N . CYS A 1 112 ? -2.164 3.314 -9.102 1.00 85.88 112 CYS A N 1
ATOM 850 C CA . CYS A 1 112 ? -1.225 2.837 -8.079 1.00 85.88 112 CYS A CA 1
ATOM 851 C C . CYS A 1 112 ? 0.196 3.379 -8.268 1.00 85.88 112 CYS A C 1
ATOM 853 O O . CYS A 1 112 ? 1.069 3.071 -7.465 1.00 85.88 112 CYS A O 1
ATOM 855 N N . HIS A 1 113 ? 0.467 4.111 -9.353 1.00 85.38 113 HIS A N 1
ATOM 856 C CA . HIS A 1 113 ? 1.799 4.611 -9.716 1.00 85.38 113 HIS A CA 1
ATOM 857 C C . HIS A 1 113 ? 2.897 3.533 -9.644 1.00 85.38 113 HIS A C 1
ATOM 859 O O . HIS A 1 113 ? 3.997 3.777 -9.161 1.00 85.38 113 HIS A O 1
ATOM 865 N N . GLY A 1 114 ? 2.579 2.307 -10.074 1.00 80.50 114 GLY A N 1
ATOM 866 C CA . GLY A 1 114 ? 3.504 1.167 -10.014 1.00 80.50 114 GLY A CA 1
ATOM 867 C C . GLY A 1 114 ? 3.626 0.468 -8.653 1.00 80.50 114 GLY A C 1
ATOM 868 O O . GLY A 1 114 ? 4.309 -0.544 -8.575 1.00 80.50 114 GLY A O 1
ATOM 869 N N . LYS A 1 115 ? 2.933 0.928 -7.601 1.00 84.25 115 LYS A N 1
ATOM 870 C CA . LYS A 1 115 ? 2.948 0.303 -6.261 1.00 84.25 115 LYS A CA 1
ATOM 871 C C . LYS A 1 115 ? 2.059 -0.934 -6.118 1.00 84.25 115 LYS A C 1
ATOM 873 O O . LYS A 1 115 ? 2.060 -1.548 -5.060 1.00 84.25 115 LYS A O 1
ATOM 878 N N . CYS A 1 116 ? 1.259 -1.265 -7.135 1.00 85.50 116 CYS A N 1
ATOM 879 C CA . CYS A 1 116 ? 0.321 -2.402 -7.164 1.00 85.50 116 CYS A CA 1
ATOM 880 C C . CYS A 1 116 ? -0.837 -2.364 -6.144 1.00 85.50 116 CYS A C 1
ATOM 882 O O . CYS A 1 116 ? -1.815 -3.091 -6.312 1.00 85.50 116 CYS A O 1
ATOM 884 N N . ILE A 1 117 ? -0.762 -1.483 -5.149 1.00 88.81 117 ILE A N 1
ATOM 885 C CA . ILE A 1 117 ? -1.702 -1.316 -4.043 1.00 88.81 117 ILE A CA 1
ATOM 886 C C . ILE A 1 117 ? -2.324 0.085 -4.122 1.00 88.81 117 ILE A C 1
ATOM 888 O O . ILE A 1 117 ? -1.684 1.032 -4.590 1.00 88.81 117 ILE A O 1
ATOM 892 N N . VAL A 1 118 ? -3.582 0.202 -3.705 1.00 89.81 118 VAL A N 1
ATOM 893 C CA . VAL A 1 118 ? -4.328 1.456 -3.568 1.00 89.81 118 VAL A CA 1
ATOM 894 C C . VAL A 1 118 ? -4.953 1.544 -2.180 1.00 89.81 118 VAL A C 1
ATOM 896 O O . VAL A 1 118 ? -5.384 0.534 -1.627 1.00 89.81 118 VAL A O 1
ATOM 899 N N . ASP A 1 119 ? -5.025 2.759 -1.645 1.00 88.56 119 ASP A N 1
ATOM 900 C CA . ASP A 1 119 ? -5.661 3.021 -0.356 1.00 88.56 119 ASP A CA 1
ATOM 901 C C . ASP A 1 119 ? -7.172 3.165 -0.556 1.00 88.56 119 ASP A C 1
ATOM 903 O O . ASP A 1 119 ? -7.646 4.075 -1.241 1.00 88.56 119 ASP A O 1
ATOM 907 N N . GLU A 1 120 ? -7.937 2.255 0.033 1.00 87.12 120 GLU A N 1
ATOM 908 C CA . GLU A 1 120 ? -9.392 2.269 0.015 1.00 87.12 120 GLU A CA 1
ATOM 909 C C . GLU A 1 120 ? -9.917 2.756 1.367 1.00 87.12 120 GLU A C 1
ATOM 911 O O . GLU A 1 120 ? -9.592 2.204 2.419 1.00 87.12 120 GLU A O 1
ATOM 916 N N . LYS A 1 121 ? -10.746 3.804 1.341 1.00 89.19 121 LYS A N 1
ATOM 917 C CA . LYS A 1 121 ? -11.427 4.325 2.530 1.00 89.19 121 LYS A CA 1
ATOM 918 C C . LYS A 1 121 ? -12.818 3.716 2.604 1.00 89.19 121 LYS A C 1
ATOM 920 O O . LYS A 1 121 ? -13.615 3.923 1.690 1.00 89.19 121 LYS A O 1
ATOM 925 N N . LYS A 1 122 ? -13.116 3.007 3.689 1.00 87.12 122 LYS A N 1
ATOM 926 C CA . LYS A 1 122 ? -14.424 2.392 3.928 1.00 87.12 122 LYS A CA 1
ATOM 927 C C . LYS A 1 122 ? -14.978 2.844 5.274 1.00 87.12 122 LYS A C 1
ATOM 929 O O . LYS A 1 122 ? -14.244 2.956 6.255 1.00 87.12 122 LYS A O 1
ATOM 934 N N . GLU A 1 123 ? -16.275 3.130 5.302 1.00 89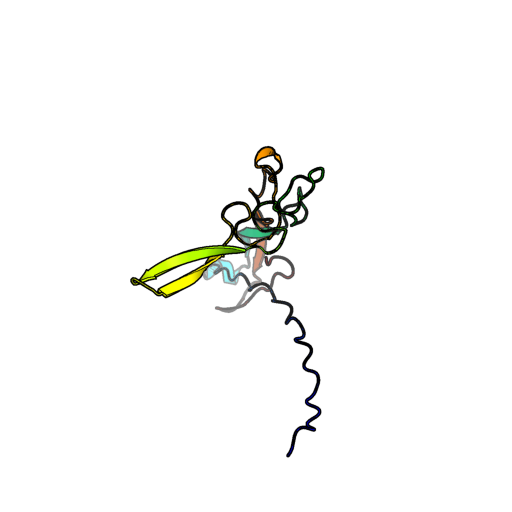.31 123 GLU A N 1
ATOM 935 C CA . GLU A 1 123 ? -17.010 3.343 6.547 1.00 89.31 123 GLU A CA 1
ATOM 936 C C . GLU A 1 123 ? -17.571 1.995 7.012 1.00 89.31 123 GLU A C 1
ATOM 938 O O . GLU A 1 123 ? -18.207 1.286 6.231 1.00 89.31 123 GLU A O 1
ATOM 943 N N . LEU A 1 124 ? -17.296 1.628 8.260 1.00 87.12 124 LEU A N 1
ATOM 944 C CA . LEU A 1 124 ? -17.809 0.422 8.898 1.00 87.12 124 LEU A CA 1
ATOM 945 C C . LEU A 1 124 ? -18.714 0.825 10.060 1.00 87.12 124 LEU A C 1
ATOM 947 O O . LEU A 1 124 ? -18.343 1.666 10.881 1.00 87.12 124 LEU A O 1
ATOM 951 N N . ASP A 1 125 ? -19.893 0.217 10.122 1.00 88.12 125 ASP A N 1
ATOM 952 C CA . ASP A 1 125 ? -20.808 0.347 11.249 1.00 88.12 125 ASP A CA 1
ATOM 953 C C . ASP A 1 125 ? -20.458 -0.731 12.282 1.00 88.12 125 ASP A C 1
ATOM 955 O O . ASP A 1 125 ? -20.653 -1.922 12.043 1.00 88.12 125 ASP A O 1
ATOM 959 N N . VAL A 1 126 ? -19.919 -0.317 13.428 1.00 88.44 126 VAL A N 1
ATOM 960 C CA . VAL A 1 126 ? -19.617 -1.212 14.549 1.00 88.44 126 VAL A CA 1
ATOM 961 C C . VAL A 1 126 ? -20.747 -1.120 15.558 1.00 88.44 126 VAL A C 1
ATOM 963 O O . VAL A 1 126 ? -21.036 -0.043 16.084 1.00 88.44 126 VAL A O 1
ATOM 966 N N . HIS A 1 127 ? -21.396 -2.251 15.813 1.00 87.19 127 HIS A N 1
ATOM 967 C CA . HIS A 1 127 ? -22.432 -2.363 16.828 1.00 87.19 127 HIS A CA 1
ATOM 968 C C . HIS A 1 127 ? -21.813 -2.800 18.153 1.00 87.19 127 HIS A C 1
ATOM 970 O O . HIS A 1 127 ? -21.137 -3.825 18.205 1.00 87.19 127 HIS A O 1
ATOM 976 N N . VAL A 1 128 ? -22.024 -2.008 19.205 1.00 87.44 128 VAL A N 1
ATOM 977 C CA . VAL A 1 128 ? -21.600 -2.355 20.562 1.00 87.44 128 VAL A CA 1
ATOM 978 C C . VAL A 1 128 ? -22.830 -2.672 21.392 1.00 87.44 128 VAL A C 1
ATOM 980 O O . VAL A 1 128 ? -23.695 -1.812 21.586 1.00 87.44 128 VAL A O 1
ATOM 983 N N . GLU A 1 129 ? -22.874 -3.914 21.865 1.00 87.00 129 GLU A N 1
ATOM 984 C CA . GLU A 1 129 ? -23.929 -4.438 22.723 1.00 87.00 129 GLU A CA 1
ATOM 985 C C . GLU A 1 129 ? -23.947 -3.728 24.080 1.00 87.00 129 GLU A C 1
ATOM 987 O O . GLU A 1 129 ? -22.926 -3.267 24.603 1.00 87.00 129 GLU A O 1
ATOM 992 N N . GLN A 1 130 ? -25.136 -3.662 24.670 1.00 87.81 130 GLN A N 1
ATOM 993 C CA . GLN A 1 130 ? -25.314 -3.125 26.012 1.00 87.81 130 GLN A CA 1
ATOM 994 C C . GLN A 1 130 ? -24.543 -3.959 27.049 1.00 87.81 130 GLN A C 1
ATOM 996 O O . GLN A 1 130 ? -24.601 -5.187 27.057 1.00 87.81 130 GLN A O 1
ATOM 1001 N N . GLY A 1 131 ? -23.833 -3.287 27.956 1.00 83.94 131 GLY A N 1
ATOM 1002 C CA . GLY A 1 131 ? -23.057 -3.954 29.006 1.00 83.94 131 GLY A CA 1
ATOM 1003 C C . GLY A 1 131 ? -21.723 -4.549 28.542 1.00 83.94 131 GLY A C 1
ATOM 1004 O O . GLY A 1 131 ? -21.133 -5.334 29.283 1.00 83.94 131 GLY A O 1
ATOM 1005 N N . ALA A 1 132 ? -21.231 -4.171 27.356 1.00 83.44 132 ALA A N 1
ATOM 1006 C CA . ALA A 1 132 ? -19.900 -4.551 26.890 1.00 83.44 132 ALA A CA 1
ATOM 1007 C C . ALA A 1 132 ? -18.799 -4.129 27.885 1.00 83.44 132 ALA A C 1
ATOM 1009 O O . ALA A 1 132 ? -18.839 -3.047 28.485 1.00 83.44 132 ALA A O 1
ATOM 1010 N N . LEU A 1 133 ? -17.801 -4.999 28.060 1.00 82.44 133 LEU A N 1
ATOM 1011 C CA . LEU A 1 133 ? -16.697 -4.787 28.994 1.00 82.44 133 LEU A CA 1
ATOM 1012 C C . LEU A 1 133 ? -15.610 -3.891 28.390 1.00 82.44 133 LEU A C 1
ATOM 1014 O O . LEU A 1 133 ? -15.421 -3.797 27.177 1.00 82.44 133 LEU A O 1
ATOM 1018 N N . LYS A 1 134 ? -14.832 -3.246 29.263 1.00 76.31 134 LYS A N 1
ATOM 1019 C CA . LYS A 1 134 ? -13.637 -2.511 28.840 1.00 76.31 134 LYS A CA 1
ATOM 1020 C C . LYS A 1 134 ? -12.618 -3.498 28.251 1.00 76.31 134 LYS A C 1
ATOM 1022 O O . LYS A 1 134 ? -12.273 -4.471 28.915 1.00 76.31 134 LYS A O 1
ATOM 1027 N N . ASN A 1 135 ? -12.101 -3.182 27.061 1.00 80.88 135 ASN A N 1
ATOM 1028 C CA . ASN A 1 135 ? -11.205 -4.016 26.240 1.00 80.88 135 ASN A CA 1
ATOM 1029 C C . ASN A 1 135 ? -11.877 -5.200 25.530 1.00 80.88 135 ASN A C 1
ATOM 1031 O O . ASN A 1 135 ? -11.182 -6.133 25.131 1.00 80.88 135 ASN A O 1
ATOM 1035 N N . ASP A 1 136 ? -13.198 -5.174 25.364 1.00 83.31 136 ASP A N 1
ATOM 1036 C CA . ASP A 1 136 ? -13.851 -6.130 24.477 1.00 83.31 136 ASP A CA 1
ATOM 1037 C C . ASP A 1 136 ? -13.403 -5.917 23.018 1.00 83.31 136 ASP A C 1
ATOM 1039 O O . ASP A 1 136 ? -13.198 -4.780 22.577 1.00 83.31 136 ASP A O 1
ATOM 1043 N N . VAL A 1 137 ? -13.207 -7.012 22.282 1.00 84.00 137 VAL A N 1
ATOM 1044 C CA . VAL A 1 137 ? -12.628 -6.995 20.931 1.00 84.00 137 VAL A CA 1
ATOM 1045 C C . VAL A 1 137 ? -13.651 -7.503 19.932 1.00 84.00 137 VAL A C 1
ATOM 1047 O O . VAL A 1 137 ? -13.987 -8.686 19.895 1.00 84.00 137 VAL A O 1
ATOM 1050 N N . ILE A 1 138 ? -14.095 -6.604 19.058 1.00 83.31 138 ILE A N 1
ATOM 1051 C CA . ILE A 1 138 ? -14.989 -6.941 17.954 1.00 83.31 138 ILE A CA 1
ATOM 1052 C C . ILE A 1 138 ? -14.134 -7.237 16.721 1.00 83.31 138 ILE A C 1
ATOM 1054 O O . ILE A 1 138 ? -13.533 -6.338 16.133 1.00 83.31 138 ILE A O 1
ATOM 1058 N N . ASN A 1 139 ? -14.087 -8.509 16.324 1.00 84.62 139 ASN A N 1
ATOM 1059 C CA . ASN A 1 139 ? -13.341 -8.944 15.147 1.00 84.62 139 ASN A CA 1
ATOM 1060 C C . ASN A 1 139 ? -14.178 -8.774 13.876 1.00 84.62 139 ASN A C 1
ATOM 1062 O O . ASN A 1 139 ? -15.172 -9.470 13.671 1.00 84.62 139 ASN A O 1
ATOM 1066 N N . LEU A 1 140 ? -13.733 -7.887 12.990 1.00 80.06 140 LEU A N 1
ATOM 1067 C CA . LEU A 1 140 ? -14.308 -7.713 11.658 1.00 80.06 140 LEU A CA 1
ATOM 1068 C C . LEU A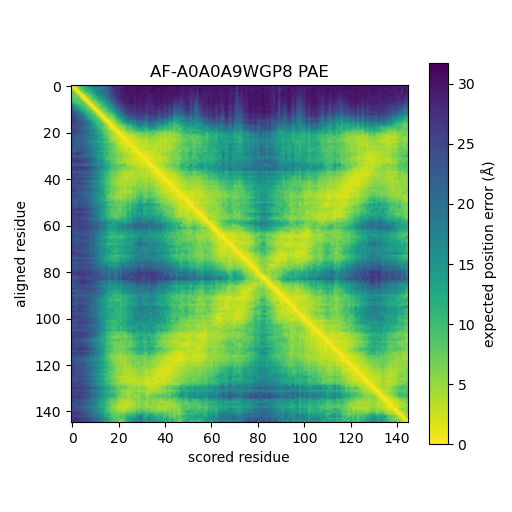 1 140 ? -13.476 -8.512 10.651 1.00 80.06 140 LEU A C 1
ATOM 1070 O O . LEU A 1 140 ? -12.379 -8.111 10.261 1.00 80.06 140 LEU A O 1
ATOM 1074 N N . THR A 1 141 ? -13.979 -9.677 10.245 1.00 76.25 141 THR A N 1
ATOM 1075 C CA . THR A 1 141 ? -13.280 -10.553 9.295 1.00 76.25 141 THR A CA 1
ATOM 1076 C C . THR A 1 141 ? -13.353 -10.006 7.869 1.00 76.25 141 THR A C 1
ATOM 1078 O O . THR A 1 141 ? -14.385 -9.520 7.417 1.00 76.25 141 THR A O 1
ATOM 1081 N N . GLY A 1 142 ? -12.232 -10.079 7.144 1.00 72.88 142 GLY A N 1
ATOM 1082 C CA . GLY A 1 142 ? -12.140 -9.641 5.744 1.00 72.88 142 GLY A CA 1
ATOM 1083 C C . GLY A 1 142 ? -11.922 -8.138 5.537 1.00 72.88 142 GLY A C 1
ATOM 1084 O O . GLY A 1 142 ? -11.782 -7.702 4.394 1.00 72.88 142 GLY A O 1
ATOM 1085 N N . GLU A 1 143 ? -11.841 -7.351 6.611 1.00 69.44 143 GLU A N 1
ATOM 1086 C CA . GLU A 1 143 ? -11.613 -5.899 6.564 1.00 69.44 143 GLU A CA 1
ATOM 1087 C C . GLU A 1 143 ? -10.139 -5.490 6.766 1.00 69.44 143 GLU A C 1
ATOM 1089 O O . GLU A 1 143 ? -9.840 -4.298 6.790 1.00 69.44 143 GLU A O 1
ATOM 1094 N N . GLY A 1 144 ? -9.224 -6.463 6.859 1.00 64.12 144 GLY A N 1
ATOM 1095 C CA . GLY A 1 144 ? -7.771 -6.242 6.830 1.00 64.12 144 GLY A CA 1
ATOM 1096 C C . GLY A 1 144 ? -7.218 -5.957 5.424 1.00 64.12 144 GLY A C 1
ATOM 1097 O O . GLY A 1 144 ? -7.959 -6.025 4.434 1.00 64.12 144 GLY A O 1
ATOM 1098 N N . ASP A 1 145 ? -5.919 -5.645 5.365 1.00 63.12 145 ASP A N 1
ATOM 1099 C CA . ASP A 1 145 ? -5.156 -5.381 4.129 1.00 63.12 145 ASP A CA 1
ATOM 1100 C C . ASP A 1 145 ? -5.118 -6.602 3.185 1.00 63.12 145 ASP A C 1
ATOM 1102 O O . ASP A 1 145 ? -4.721 -7.698 3.641 1.00 63.12 145 ASP A O 1
#

Secondary structure (DSSP, 8-state):
-----------------PPPP--------HHHHHH-EEEEEEEEEEEE-TTTTTSSB-TTPPPEE-TTTTTSSEEEEEEEEETTEEEEEEEE-TTTTTSSEE--GGGB-TTTTTSSEEEEEEEEEEEE-TTPPTT-----TT---

Solvent-accessible surface area (backbone atoms only — not comparable to full-atom values): 9189 Å² total; per-residue (Å²): 136,92,90,86,75,92,75,75,92,71,79,76,72,73,72,74,77,70,62,70,82,81,86,80,89,79,92,75,54,73,69,47,34,60,69,32,46,76,45,80,43,82,46,78,34,54,38,69,22,85,74,33,72,51,69,18,29,32,80,89,52,74,76,38,70,20,80,88,33,71,46,63,14,39,34,80,45,80,43,74,78,46,94,95,38,79,41,79,43,80,40,68,22,83,84,35,74,44,70,11,41,30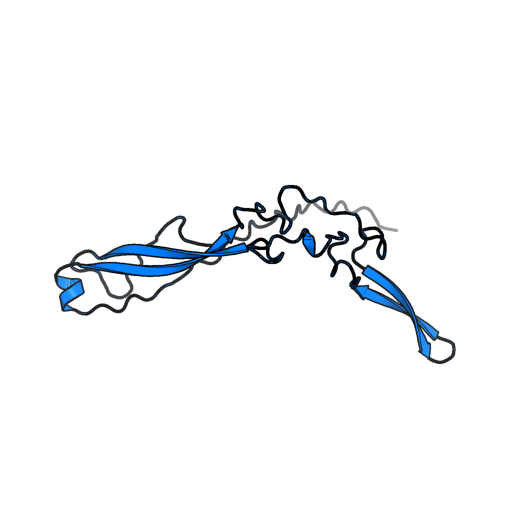,66,58,81,88,36,40,19,81,85,34,71,50,64,19,40,34,82,45,78,46,80,44,79,46,75,44,59,57,69,61,59,92,86,66,82,87,84,69,83,89,72,56,82

Sequence (145 aa):
MFFGGGGGGRGFAQEERRPKDLVHELPMTLEELYKGKTRRIRITRHRLCSTCNGVGVKPNARKNVCATCSGRGMTISVQQAFPGFLQQVQTTCTRCGGTGEYVRPSDICTKCHGKCIVDEKKELDVHVEQGALKNDVINLTGEGD

Mean predicted aligned error: 12.23 Å